Protein AF-A0A6P0UFB1-F1 (afdb_monomer)

Secondary structure (DSSP, 8-state):
-HHHHHHHHHHHHGGG-------HHHHHHHHHHHHHHHHHHHHHHHHH--HHHHHHHHHHHHHHHHHHHHHHHHHHH-----HHHHHHHHHHHHHHHHHIIIIIHHHHHHHHHHHHHHHHHHHHHHHHHHHHHHHHHHHHT-

Foldseek 3Di:
DVVVVVVVVVVVVVPPPPPPVCPPLLVVLLQLLLVQLQVQLVVCCVVPVDLVVSNVRLLVRQLVVQVVVLVVCCVPPVDHRDVSSSVSSSVSSNVNSVCCVPPVVVVVVVVVVVVVVVVVVVVVVVVVVVVVVVVVVVVVVD

Solvent-accessible surface area (backbone atoms only — not comparable to full-atom values): 7304 Å² total; per-residue (Å²): 109,74,68,57,52,53,52,51,57,53,55,62,66,58,76,72,65,72,83,67,78,72,48,75,66,57,50,49,34,24,50,51,8,20,52,46,0,33,53,39,21,54,52,38,26,70,75,67,72,33,65,70,58,10,45,54,50,5,35,50,50,12,33,50,52,22,47,54,48,33,57,52,49,29,74,72,70,74,50,77,60,55,66,64,54,26,49,40,7,25,50,16,1,42,53,23,24,51,44,44,60,63,63,50,49,59,51,54,56,57,54,53,54,53,50,54,55,51,51,51,57,47,52,55,48,55,52,51,55,50,54,51,50,54,50,53,56,52,62,74,75,108

Organism: NCBI:txid472055

Structure (mmCIF, N/CA/C/O backbone):
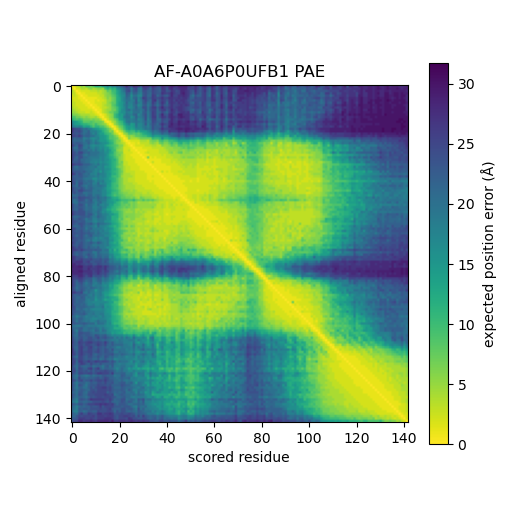data_AF-A0A6P0UFB1-F1
#
_entry.id   AF-A0A6P0UFB1-F1
#
loop_
_atom_site.group_PDB
_atom_site.id
_atom_site.type_symbol
_atom_site.label_atom_id
_atom_site.label_alt_id
_atom_site.label_comp_id
_atom_site.label_asym_id
_atom_site.label_entity_id
_atom_site.label_seq_id
_atom_site.pdbx_PDB_ins_code
_atom_site.Cartn_x
_atom_site.Cartn_y
_atom_site.Cartn_z
_atom_site.occupancy
_atom_site.B_iso_or_equiv
_atom_site.auth_seq_id
_atom_site.auth_comp_id
_atom_site.auth_asym_id
_atom_site.auth_atom_id
_atom_site.pdbx_PDB_model_num
ATOM 1 N N . MET A 1 1 ? 4.825 12.881 21.978 1.00 50.50 1 MET A N 1
ATOM 2 C CA . MET A 1 1 ? 6.184 13.391 21.686 1.00 50.50 1 MET A CA 1
ATOM 3 C C . MET A 1 1 ? 6.926 12.548 20.648 1.00 50.50 1 MET A C 1
ATOM 5 O O . MET A 1 1 ? 7.192 13.074 19.580 1.00 50.50 1 MET A O 1
ATOM 9 N N . LYS A 1 2 ? 7.136 11.235 20.852 1.00 53.81 2 LYS A N 1
ATOM 10 C CA . LYS A 1 2 ? 7.830 10.351 19.878 1.00 53.81 2 LYS A CA 1
ATOM 11 C C . LYS A 1 2 ? 7.280 10.392 18.435 1.00 53.81 2 LYS A C 1
ATOM 13 O O . LYS A 1 2 ? 8.048 10.348 17.488 1.00 53.81 2 LYS A O 1
ATOM 18 N N . LYS A 1 3 ? 5.958 10.533 18.262 1.00 59.00 3 LYS A N 1
ATOM 19 C CA . LYS A 1 3 ? 5.303 10.608 16.936 1.00 59.00 3 LYS A CA 1
ATOM 20 C C . LYS A 1 3 ? 5.548 11.930 16.197 1.00 59.00 3 LYS A C 1
ATOM 22 O O . LYS A 1 3 ? 5.605 11.928 14.978 1.00 59.00 3 LYS A O 1
ATOM 27 N N . ILE A 1 4 ? 5.691 13.031 16.937 1.00 77.75 4 ILE A N 1
ATOM 28 C CA . ILE A 1 4 ? 5.978 14.360 16.373 1.00 77.75 4 ILE A CA 1
ATOM 29 C C . ILE A 1 4 ? 7.446 14.419 15.957 1.00 77.75 4 ILE A C 1
ATOM 31 O O . ILE A 1 4 ? 7.746 14.885 14.869 1.00 77.75 4 ILE A O 1
ATOM 35 N N . LEU A 1 5 ? 8.338 13.850 16.776 1.00 75.50 5 LEU A N 1
ATOM 36 C CA . LEU A 1 5 ? 9.755 13.728 16.446 1.00 75.50 5 LEU A CA 1
ATOM 37 C C . LEU A 1 5 ? 9.970 12.869 15.189 1.00 75.50 5 LEU A C 1
ATOM 39 O O . LEU A 1 5 ? 10.698 13.289 14.305 1.00 75.50 5 LEU A O 1
ATOM 43 N N . LEU A 1 6 ? 9.262 11.737 15.066 1.00 74.56 6 LEU A N 1
ATOM 44 C CA . LEU A 1 6 ? 9.293 10.883 13.869 1.00 74.56 6 LEU A CA 1
ATOM 45 C C . LEU A 1 6 ? 8.804 11.619 12.606 1.00 74.56 6 LEU A C 1
ATOM 47 O O . LEU A 1 6 ? 9.371 11.465 11.527 1.00 74.56 6 LEU A O 1
ATOM 51 N N . PHE A 1 7 ? 7.748 12.427 12.743 1.00 73.69 7 PHE A N 1
ATOM 52 C CA . PHE A 1 7 ? 7.195 13.215 11.641 1.00 73.69 7 PHE A CA 1
ATOM 53 C C . PHE A 1 7 ? 8.150 14.338 11.214 1.00 73.69 7 PHE A C 1
ATOM 55 O O . PHE A 1 7 ? 8.338 14.569 10.024 1.00 73.69 7 PHE A O 1
ATOM 62 N N . LEU A 1 8 ? 8.810 14.982 12.180 1.00 72.19 8 LEU A N 1
ATOM 63 C CA . LEU A 1 8 ? 9.802 16.027 11.941 1.00 72.19 8 LEU A CA 1
ATOM 64 C C . LEU A 1 8 ? 11.072 15.464 11.284 1.00 72.19 8 LEU A C 1
ATOM 66 O O . LEU A 1 8 ? 11.579 16.053 10.336 1.00 72.19 8 LEU A O 1
ATOM 70 N N . THR A 1 9 ? 11.547 14.291 11.717 1.00 70.12 9 THR A N 1
ATOM 71 C CA . THR A 1 9 ? 12.697 13.620 11.089 1.00 70.12 9 THR A CA 1
ATOM 72 C C . THR A 1 9 ? 12.398 13.158 9.664 1.00 70.12 9 THR A C 1
ATOM 74 O O . THR A 1 9 ? 13.274 13.229 8.810 1.00 70.12 9 THR A O 1
ATOM 77 N N . LEU A 1 10 ? 11.161 12.732 9.381 1.00 70.25 10 LEU A N 1
ATOM 78 C CA . LEU A 1 10 ? 10.731 12.349 8.033 1.00 70.25 10 LEU A CA 1
ATOM 79 C C . LEU A 1 10 ? 10.607 13.568 7.105 1.00 70.25 10 LEU A C 1
ATOM 81 O O . LEU A 1 10 ? 11.038 13.513 5.957 1.00 70.25 10 LEU A O 1
ATOM 85 N N . ALA A 1 11 ? 10.068 14.681 7.612 1.00 66.06 11 ALA A N 1
ATOM 86 C CA . ALA A 1 11 ? 9.935 15.927 6.859 1.00 66.06 11 ALA A CA 1
ATOM 87 C C . ALA A 1 11 ? 11.299 16.528 6.479 1.00 66.06 11 ALA A C 1
ATOM 89 O O . ALA A 1 11 ? 11.473 16.984 5.353 1.00 66.06 11 ALA A O 1
ATOM 90 N N . LEU A 1 12 ? 12.284 16.466 7.381 1.00 62.72 12 LEU A N 1
ATOM 91 C CA . LEU A 1 12 ? 13.645 16.953 7.126 1.00 62.72 12 LEU A CA 1
ATOM 92 C C . LEU A 1 12 ? 14.423 16.082 6.124 1.00 62.72 12 LEU A C 1
ATOM 94 O O . LEU A 1 12 ? 15.311 16.591 5.444 1.00 62.72 12 LEU A O 1
ATOM 98 N N . PHE A 1 13 ? 14.070 14.798 5.985 1.00 59.69 13 PHE A N 1
ATOM 99 C CA . PHE A 1 13 ? 14.652 13.908 4.971 1.00 59.69 13 PHE A CA 1
ATOM 100 C C . PHE A 1 13 ? 14.146 14.227 3.549 1.00 59.69 13 PHE A C 1
ATOM 102 O O . PHE A 1 13 ? 14.850 13.976 2.575 1.00 59.69 13 PHE A O 1
ATOM 109 N N . CYS A 1 14 ? 12.962 14.840 3.419 1.00 56.22 14 CYS A N 1
ATOM 110 C CA . CYS A 1 14 ? 12.388 15.263 2.133 1.00 56.22 14 CYS A CA 1
ATOM 111 C C . CYS A 1 14 ? 12.993 16.563 1.572 1.00 56.22 14 CYS A C 1
ATOM 113 O O . CYS A 1 14 ? 12.837 16.847 0.387 1.00 56.22 14 CYS A O 1
ATOM 115 N N . SER A 1 15 ? 13.693 17.361 2.384 1.00 54.44 15 SER A N 1
ATOM 116 C CA . SER A 1 15 ? 14.166 18.700 1.989 1.00 54.44 15 SER A CA 1
ATOM 117 C C . SER A 1 15 ? 15.385 18.704 1.054 1.00 54.44 15 SER A C 1
ATOM 119 O O . SER A 1 15 ? 15.861 19.774 0.683 1.00 54.44 15 SER A O 1
ATOM 121 N N . LYS A 1 16 ? 15.909 17.530 0.671 1.00 49.94 16 LYS A N 1
ATOM 122 C CA . LYS A 1 16 ? 17.001 17.376 -0.309 1.00 49.94 16 LYS A CA 1
ATOM 123 C C . LYS A 1 16 ? 16.617 16.515 -1.511 1.00 49.94 16 LYS A C 1
ATOM 125 O O . LYS A 1 16 ? 17.458 15.825 -2.079 1.00 49.94 16 LYS A O 1
ATOM 130 N N . ILE A 1 17 ? 15.359 16.569 -1.930 1.00 54.56 17 ILE A N 1
ATOM 131 C CA . ILE A 1 17 ? 15.008 16.121 -3.274 1.00 54.56 17 ILE A CA 1
ATOM 132 C C . ILE A 1 17 ? 15.340 17.303 -4.183 1.00 54.56 17 ILE A C 1
ATOM 134 O O . ILE A 1 17 ? 14.552 18.237 -4.312 1.00 54.56 17 ILE A O 1
ATOM 138 N N . ASN A 1 18 ? 16.547 17.298 -4.766 1.00 48.66 18 ASN A N 1
ATOM 139 C CA . ASN A 1 18 ? 16.760 18.022 -6.017 1.00 48.66 18 ASN A CA 1
ATOM 140 C C . ASN A 1 18 ? 15.551 17.692 -6.888 1.00 48.66 18 ASN A C 1
ATOM 142 O O . ASN A 1 18 ? 15.244 16.511 -7.050 1.00 48.66 18 ASN A O 1
ATOM 146 N N . ALA A 1 19 ? 14.854 18.706 -7.390 1.00 46.16 19 ALA A N 1
ATOM 147 C CA . ALA A 1 19 ? 13.876 18.528 -8.444 1.00 46.16 19 ALA A CA 1
ATOM 148 C C . ALA A 1 19 ? 14.626 18.002 -9.679 1.00 46.16 19 ALA A C 1
ATOM 150 O O . ALA A 1 19 ? 14.944 18.744 -10.599 1.00 46.16 19 ALA A O 1
ATOM 151 N N . GLN A 1 20 ? 14.996 16.722 -9.666 1.00 54.75 20 GLN A N 1
ATOM 152 C CA . GLN A 1 20 ? 15.245 15.973 -10.876 1.00 54.75 20 GLN A CA 1
ATOM 153 C C . GLN A 1 20 ? 13.910 16.057 -11.590 1.00 54.75 20 GLN A C 1
ATOM 155 O O . GLN A 1 20 ? 12.902 15.599 -11.051 1.00 54.75 20 GLN A O 1
ATOM 160 N N . ALA A 1 21 ? 13.876 16.779 -12.706 1.00 52.50 21 ALA A N 1
ATOM 161 C CA . ALA A 1 21 ? 12.722 16.804 -13.579 1.00 52.50 21 ALA A CA 1
ATOM 162 C C . ALA A 1 21 ? 12.392 15.341 -13.898 1.00 52.50 21 ALA A C 1
ATOM 164 O O . ALA A 1 21 ? 13.096 14.698 -14.671 1.00 52.50 21 ALA A O 1
ATOM 165 N N . ILE A 1 22 ? 11.406 14.785 -13.192 1.00 57.91 22 ILE A N 1
ATOM 166 C CA . ILE A 1 22 ? 10.946 13.421 -13.414 1.00 57.91 22 ILE A CA 1
ATOM 167 C C . ILE A 1 22 ? 10.364 13.459 -14.820 1.00 57.91 22 ILE A C 1
ATOM 169 O O . ILE A 1 22 ? 9.419 14.218 -15.054 1.00 57.91 22 ILE A O 1
ATOM 173 N N . SER A 1 23 ? 10.968 12.717 -15.748 1.00 72.00 23 SER A N 1
ATOM 174 C CA . SER A 1 23 ? 10.452 12.619 -17.109 1.00 72.00 23 SER A CA 1
ATOM 175 C C . SER A 1 23 ? 9.015 12.097 -17.062 1.00 72.00 23 SER A C 1
ATOM 177 O O . SER A 1 23 ? 8.615 11.400 -16.122 1.00 72.00 23 SER A O 1
ATOM 179 N N . GLU A 1 24 ? 8.216 12.458 -18.061 1.00 75.25 24 GLU A N 1
ATOM 180 C CA . GLU A 1 24 ? 6.811 12.045 -18.133 1.00 75.25 24 GLU A CA 1
ATOM 181 C C . GLU A 1 24 ? 6.670 10.511 -18.058 1.00 75.25 24 GLU A C 1
ATOM 183 O O . GLU A 1 24 ? 5.785 9.991 -17.377 1.00 75.25 24 GLU A O 1
ATOM 188 N N . GLU A 1 25 ? 7.633 9.780 -18.627 1.00 68.81 25 GLU A N 1
ATOM 189 C CA . GLU A 1 25 ? 7.701 8.319 -18.547 1.00 68.81 25 GLU A CA 1
ATOM 190 C C . GLU A 1 25 ? 7.957 7.801 -17.127 1.00 68.81 25 GLU A C 1
ATOM 192 O O . GLU A 1 25 ? 7.235 6.924 -16.646 1.00 68.81 25 GLU A O 1
ATOM 197 N N . THR A 1 26 ? 8.904 8.388 -16.388 1.00 72.94 26 THR A N 1
ATOM 198 C CA . THR A 1 26 ? 9.165 7.986 -14.998 1.00 72.94 26 THR A CA 1
ATOM 199 C C . THR A 1 26 ? 7.962 8.267 -14.088 1.00 72.94 26 THR A C 1
ATOM 201 O O . THR A 1 26 ? 7.682 7.488 -13.171 1.00 72.94 26 THR A O 1
ATOM 204 N N . GLN A 1 27 ? 7.196 9.338 -14.337 1.00 80.25 27 GLN A N 1
ATOM 205 C CA . GLN A 1 27 ? 5.951 9.590 -13.597 1.00 80.25 27 GLN A CA 1
ATOM 206 C C . GLN A 1 27 ? 4.910 8.499 -13.851 1.00 80.25 27 GLN A C 1
ATOM 208 O O . GLN A 1 27 ? 4.227 8.072 -12.915 1.00 80.25 27 GLN A O 1
ATOM 213 N N . LEU A 1 28 ? 4.811 8.022 -15.094 1.00 82.81 28 LEU A N 1
ATOM 214 C CA . LEU A 1 28 ? 3.895 6.955 -15.471 1.00 82.81 28 LEU A CA 1
ATOM 215 C C . LEU A 1 28 ? 4.254 5.636 -14.772 1.00 82.81 28 LEU A C 1
ATOM 217 O O . LEU A 1 28 ? 3.362 4.978 -14.237 1.00 82.81 28 LEU A O 1
ATOM 221 N N . HIS A 1 29 ? 5.542 5.279 -14.703 1.00 78.44 29 HIS A N 1
ATOM 222 C CA . HIS A 1 29 ? 6.018 4.074 -14.011 1.00 78.44 29 HIS A CA 1
ATOM 223 C C . HIS A 1 29 ? 5.722 4.114 -12.509 1.00 78.44 29 HIS A C 1
ATOM 225 O O . HIS A 1 29 ? 5.151 3.171 -11.948 1.00 78.44 29 HIS A O 1
ATOM 231 N N . ILE A 1 30 ? 5.996 5.248 -11.859 1.00 80.62 30 ILE A N 1
ATOM 232 C CA . ILE A 1 30 ? 5.654 5.451 -10.445 1.00 80.62 30 ILE A CA 1
ATOM 233 C C . ILE A 1 30 ? 4.135 5.370 -10.244 1.00 80.62 30 ILE A C 1
ATOM 235 O O . ILE A 1 30 ? 3.666 4.679 -9.337 1.00 80.62 30 ILE A O 1
ATOM 239 N N . GLY A 1 31 ? 3.355 6.046 -11.090 1.00 83.81 31 GLY A N 1
ATOM 240 C CA . GLY A 1 31 ? 1.895 6.062 -11.015 1.00 83.81 31 GLY A CA 1
ATOM 241 C C . GLY A 1 31 ? 1.279 4.674 -11.195 1.00 83.81 31 GLY A C 1
ATOM 242 O O . GLY A 1 31 ? 0.458 4.249 -10.377 1.00 83.81 31 GLY A O 1
ATOM 243 N N . ALA A 1 32 ? 1.720 3.934 -12.212 1.00 84.00 32 ALA A N 1
ATOM 244 C CA . ALA A 1 32 ? 1.308 2.556 -12.459 1.00 84.00 32 ALA A CA 1
ATOM 245 C C . ALA A 1 32 ? 1.647 1.662 -11.262 1.00 84.00 32 ALA A C 1
ATOM 247 O O . ALA A 1 32 ? 0.784 0.930 -10.771 1.00 84.00 32 ALA A O 1
ATOM 248 N N . GLY A 1 33 ? 2.861 1.800 -10.723 1.00 81.31 33 GLY A N 1
ATOM 249 C CA . GLY A 1 33 ? 3.280 1.154 -9.488 1.00 81.31 33 GLY A CA 1
ATOM 250 C C . GLY A 1 33 ? 2.301 1.409 -8.344 1.00 81.31 33 GLY A C 1
ATOM 251 O O . GLY A 1 33 ? 1.765 0.459 -7.770 1.00 81.31 33 GLY A O 1
ATOM 252 N N . VAL A 1 34 ? 2.010 2.682 -8.047 1.00 85.12 34 VAL A N 1
ATOM 253 C CA . VAL A 1 34 ? 1.091 3.097 -6.971 1.00 85.12 34 VAL A CA 1
ATOM 254 C C . VAL A 1 34 ? -0.286 2.466 -7.136 1.00 85.12 34 VAL A C 1
ATOM 256 O O . VAL A 1 34 ? -0.833 1.947 -6.157 1.00 85.12 34 VAL A O 1
ATOM 259 N N . VAL A 1 35 ? -0.847 2.487 -8.347 1.00 87.69 35 VAL A N 1
ATOM 260 C CA . VAL A 1 35 ? -2.165 1.905 -8.631 1.00 87.69 35 VAL A CA 1
ATOM 261 C C . VAL A 1 35 ? -2.143 0.395 -8.414 1.00 87.69 35 VAL A C 1
ATOM 263 O O . VAL A 1 35 ? -2.965 -0.115 -7.651 1.00 87.69 35 VAL A O 1
ATOM 266 N N . ILE A 1 36 ? -1.180 -0.312 -9.012 1.00 86.75 36 ILE A N 1
ATOM 267 C CA . ILE A 1 36 ? -1.063 -1.774 -8.918 1.00 86.75 36 ILE A CA 1
ATOM 268 C C . ILE A 1 36 ? -0.877 -2.207 -7.461 1.00 86.75 36 ILE A C 1
ATOM 270 O O . ILE A 1 36 ? -1.609 -3.075 -6.980 1.00 86.75 36 ILE A O 1
ATOM 274 N N . GLY A 1 37 ? 0.036 -1.570 -6.725 1.00 81.19 37 GLY A N 1
ATOM 275 C CA . GLY A 1 37 ? 0.306 -1.902 -5.325 1.00 81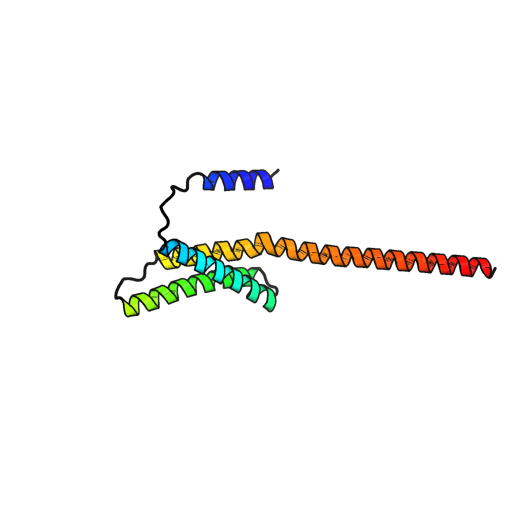.19 37 GLY A CA 1
ATOM 276 C C . GLY A 1 37 ? -0.914 -1.665 -4.432 1.00 81.19 37 GLY A C 1
ATOM 277 O O . GLY A 1 37 ? -1.295 -2.526 -3.637 1.00 81.19 37 GLY A O 1
ATOM 278 N N . SER A 1 38 ? -1.597 -0.532 -4.624 1.00 81.94 38 SER A N 1
ATOM 279 C CA . SER A 1 38 ? -2.819 -0.182 -3.888 1.00 81.94 38 SER A CA 1
ATOM 280 C C . SER A 1 38 ? -3.967 -1.162 -4.145 1.00 81.94 38 SER A C 1
ATOM 282 O O . SER A 1 38 ? -4.616 -1.624 -3.202 1.00 81.94 38 SER A O 1
ATOM 284 N N . LEU A 1 39 ? -4.223 -1.496 -5.415 1.00 87.62 39 LEU A N 1
ATOM 285 C CA . LEU A 1 39 ? -5.315 -2.390 -5.802 1.00 87.62 39 LEU A CA 1
ATOM 286 C C . LEU A 1 39 ? -5.069 -3.810 -5.288 1.00 87.62 39 LEU A C 1
ATOM 288 O O . LEU A 1 39 ? -5.960 -4.442 -4.721 1.00 87.62 39 LEU A O 1
ATOM 292 N N . THR A 1 40 ? -3.832 -4.284 -5.432 1.00 86.25 40 THR A N 1
ATOM 293 C CA . THR A 1 40 ? -3.411 -5.608 -4.968 1.00 86.25 40 THR A CA 1
ATOM 294 C C . THR A 1 40 ? -3.530 -5.715 -3.456 1.00 86.25 40 THR A C 1
ATOM 296 O O . THR A 1 40 ? -4.087 -6.691 -2.954 1.00 86.25 40 THR A O 1
ATOM 299 N N . TYR A 1 41 ? -3.092 -4.687 -2.722 1.00 86.25 41 TYR A N 1
ATOM 300 C CA . TYR A 1 41 ? -3.256 -4.634 -1.273 1.00 86.25 41 TYR A CA 1
ATOM 301 C C . TYR A 1 41 ? -4.729 -4.770 -0.870 1.00 86.25 41 TYR A C 1
ATOM 303 O O . TYR A 1 41 ? -5.061 -5.604 -0.029 1.00 86.25 41 TYR A O 1
ATOM 311 N N . LEU A 1 42 ? -5.621 -3.998 -1.499 1.00 85.69 42 LEU A N 1
ATOM 312 C CA . LEU A 1 42 ? -7.056 -4.043 -1.214 1.00 85.69 42 LEU A CA 1
ATOM 313 C C . LEU A 1 42 ? -7.678 -5.412 -1.492 1.00 85.69 42 LEU A C 1
ATOM 315 O O . LEU A 1 42 ? -8.470 -5.899 -0.684 1.00 85.69 42 LEU A O 1
ATOM 319 N N . LEU A 1 43 ? -7.346 -6.025 -2.628 1.00 88.12 43 LEU A N 1
ATOM 320 C CA . LEU A 1 43 ? -7.890 -7.325 -3.015 1.00 88.12 43 LEU A CA 1
ATOM 321 C C . LEU A 1 43 ? -7.400 -8.429 -2.079 1.00 88.12 43 LEU A C 1
ATOM 323 O O . LEU A 1 43 ? -8.205 -9.196 -1.552 1.00 88.12 43 LEU A O 1
ATOM 327 N N . VAL A 1 44 ? -6.095 -8.478 -1.816 1.00 87.62 44 VAL A N 1
ATOM 328 C CA . VAL A 1 44 ? -5.500 -9.512 -0.965 1.00 87.62 44 VAL A CA 1
ATOM 329 C C . VAL A 1 44 ? -5.937 -9.343 0.486 1.00 87.62 44 VAL A C 1
ATOM 331 O O . VAL A 1 44 ? -6.248 -10.342 1.133 1.00 87.62 44 VAL A O 1
ATOM 334 N N . ASP A 1 45 ? -6.024 -8.117 1.007 1.00 86.94 45 ASP A N 1
ATOM 335 C CA . ASP A 1 45 ? -6.553 -7.879 2.355 1.00 86.94 45 ASP A CA 1
ATOM 336 C C . ASP A 1 45 ? -8.032 -8.280 2.451 1.00 86.94 45 ASP A C 1
ATOM 338 O O . ASP A 1 45 ? -8.427 -8.946 3.404 1.00 86.94 45 ASP A O 1
ATOM 342 N N . LYS A 1 46 ? -8.843 -7.981 1.427 1.00 85.88 46 LYS A N 1
ATOM 343 C CA . LYS A 1 46 ? -10.263 -8.362 1.398 1.00 85.88 46 LYS A CA 1
ATOM 344 C C . LYS A 1 46 ? -10.473 -9.878 1.348 1.00 85.88 46 LYS A C 1
ATOM 346 O O . LYS A 1 46 ? -11.399 -10.367 1.986 1.00 85.88 46 LYS A O 1
ATOM 351 N N . VAL A 1 47 ? -9.649 -10.605 0.592 1.00 88.69 47 VAL A N 1
ATOM 352 C CA . VAL A 1 47 ? -9.779 -12.064 0.423 1.00 88.69 47 VAL A CA 1
ATOM 353 C C . VAL A 1 47 ? -9.154 -12.826 1.591 1.00 88.69 47 VAL A C 1
ATOM 355 O O . VAL A 1 47 ? -9.726 -13.798 2.071 1.00 88.69 47 VAL A O 1
ATOM 358 N N . THR A 1 48 ? -7.977 -12.405 2.055 1.00 88.62 48 THR A N 1
ATOM 359 C CA . THR A 1 48 ? -7.193 -13.169 3.041 1.00 88.62 48 THR A CA 1
ATOM 360 C C . THR A 1 48 ? -7.333 -12.660 4.472 1.00 88.62 48 THR A C 1
ATOM 362 O O . THR A 1 48 ? -6.931 -13.360 5.401 1.00 88.62 48 THR A O 1
ATOM 365 N N . GLY A 1 49 ? -7.811 -11.425 4.664 1.00 83.19 49 GLY A N 1
ATOM 366 C CA . GLY A 1 49 ? -7.825 -10.738 5.959 1.00 83.19 49 GLY A CA 1
ATOM 367 C C . GLY A 1 49 ? -6.432 -10.481 6.550 1.00 83.19 49 GLY A C 1
ATOM 368 O O . GLY A 1 49 ? -6.317 -10.092 7.713 1.00 83.19 49 GLY A O 1
ATOM 369 N N . ASN A 1 50 ? -5.355 -10.741 5.796 1.00 84.38 50 ASN A N 1
ATOM 370 C CA . ASN A 1 50 ? -3.991 -10.703 6.301 1.00 84.38 50 ASN A CA 1
ATOM 371 C C . ASN A 1 50 ? -3.184 -9.569 5.665 1.00 84.38 50 ASN A C 1
ATOM 373 O O . ASN A 1 50 ? -2.593 -9.702 4.591 1.00 84.38 50 ASN A O 1
ATOM 377 N N . LYS A 1 51 ? -3.044 -8.486 6.430 1.00 82.38 51 LYS A N 1
ATOM 378 C CA . LYS A 1 51 ? -2.302 -7.281 6.042 1.00 82.38 51 LYS A CA 1
ATOM 379 C C . LYS A 1 51 ? -0.838 -7.538 5.691 1.00 82.38 51 LYS A C 1
ATOM 381 O O . LYS A 1 51 ? -0.286 -6.812 4.874 1.00 82.38 51 LYS A O 1
ATOM 386 N N . LYS A 1 52 ? -0.180 -8.534 6.303 1.00 85.19 52 LYS A N 1
ATOM 387 C CA . LYS A 1 52 ? 1.222 -8.865 5.978 1.00 85.19 52 LYS A CA 1
ATOM 388 C C . LYS A 1 52 ? 1.313 -9.487 4.588 1.00 85.19 52 LYS A C 1
ATOM 390 O O . LYS A 1 52 ? 2.162 -9.078 3.804 1.00 85.19 52 LYS A O 1
ATOM 395 N N . LYS A 1 53 ? 0.401 -10.416 4.277 1.00 85.25 53 LYS A N 1
ATOM 396 C CA . LYS A 1 53 ? 0.295 -11.014 2.940 1.00 85.25 53 LYS A CA 1
ATOM 397 C C . LYS A 1 53 ? -0.043 -9.945 1.906 1.00 85.25 53 LYS A C 1
ATOM 399 O O . LYS A 1 53 ? 0.631 -9.875 0.891 1.00 85.25 53 LYS A O 1
ATOM 404 N N . ALA A 1 54 ? -1.000 -9.068 2.201 1.00 84.62 54 ALA A N 1
ATOM 405 C CA . ALA A 1 54 ? -1.386 -7.984 1.302 1.00 84.62 54 ALA A CA 1
ATOM 406 C C . ALA A 1 54 ? -0.218 -7.056 0.932 1.00 84.62 54 ALA A C 1
ATOM 408 O O . ALA A 1 54 ? -0.099 -6.666 -0.225 1.00 84.62 54 ALA A O 1
ATOM 409 N N . VAL A 1 55 ? 0.682 -6.750 1.877 1.00 84.06 55 VAL A N 1
ATOM 410 C CA . VAL A 1 55 ? 1.884 -5.955 1.570 1.00 84.06 55 VAL A CA 1
ATOM 411 C C . VAL A 1 55 ? 2.863 -6.705 0.680 1.00 84.06 55 VAL A C 1
ATOM 413 O O . VAL A 1 55 ? 3.341 -6.136 -0.294 1.00 84.06 55 VAL A O 1
ATOM 416 N N . ILE A 1 56 ? 3.163 -7.963 1.008 1.00 89.06 56 ILE A N 1
ATOM 417 C CA . ILE A 1 56 ? 4.114 -8.764 0.229 1.00 89.06 56 ILE A CA 1
ATOM 418 C C . ILE A 1 56 ? 3.604 -8.915 -1.204 1.00 89.06 56 ILE A C 1
ATOM 420 O O . ILE A 1 56 ? 4.334 -8.620 -2.139 1.00 89.06 56 ILE A O 1
ATOM 424 N N . TRP A 1 57 ? 2.331 -9.274 -1.373 1.00 86.69 57 TRP A N 1
ATOM 425 C CA . TRP A 1 57 ? 1.719 -9.412 -2.691 1.00 86.69 57 TRP A CA 1
ATOM 426 C C . TRP A 1 57 ? 1.659 -8.093 -3.461 1.00 86.69 57 TRP A C 1
ATOM 428 O O . TRP A 1 57 ? 1.938 -8.097 -4.653 1.00 86.69 57 TRP A O 1
ATOM 438 N N . GLY A 1 58 ? 1.356 -6.969 -2.801 1.00 80.81 58 GLY A N 1
ATOM 439 C CA . GLY A 1 58 ? 1.387 -5.650 -3.442 1.00 80.81 58 GLY A CA 1
ATOM 440 C C . GLY A 1 58 ? 2.770 -5.292 -3.988 1.00 80.81 58 GLY A C 1
ATOM 441 O O . GLY A 1 58 ? 2.884 -4.874 -5.135 1.00 80.81 58 GLY A O 1
ATOM 442 N N . LEU A 1 59 ? 3.827 -5.536 -3.207 1.00 85.12 59 LEU A N 1
ATOM 443 C CA . LEU A 1 59 ? 5.210 -5.312 -3.637 1.00 85.12 59 LEU A CA 1
ATOM 444 C C . LEU A 1 59 ? 5.630 -6.269 -4.758 1.00 85.12 59 LEU A C 1
ATOM 446 O O . LEU A 1 59 ? 6.180 -5.831 -5.766 1.00 85.12 59 LEU A O 1
ATOM 450 N N . SER A 1 60 ? 5.350 -7.565 -4.600 1.00 85.50 60 SER A N 1
ATOM 451 C CA . SER A 1 60 ? 5.708 -8.590 -5.581 1.00 85.50 60 SER A CA 1
ATOM 452 C C . SER A 1 60 ? 4.998 -8.385 -6.915 1.00 85.50 60 SER A C 1
ATOM 454 O O . SER A 1 60 ? 5.626 -8.555 -7.953 1.00 85.50 60 SER A O 1
ATOM 456 N N . LEU A 1 61 ? 3.719 -7.997 -6.909 1.00 86.69 61 LEU A N 1
ATOM 457 C CA . LEU A 1 61 ? 2.965 -7.796 -8.144 1.00 86.69 61 LEU A CA 1
ATOM 458 C C . LEU A 1 61 ? 3.381 -6.514 -8.869 1.00 86.69 61 LEU A C 1
ATOM 460 O O . LEU A 1 61 ? 3.491 -6.531 -10.089 1.00 86.69 61 LEU A O 1
ATOM 464 N N . SER A 1 62 ? 3.671 -5.428 -8.144 1.00 80.62 62 SER A N 1
ATOM 465 C CA . SER A 1 62 ? 4.230 -4.213 -8.753 1.00 80.62 62 SER A CA 1
ATOM 466 C C . SER A 1 62 ? 5.612 -4.460 -9.362 1.00 80.62 62 SER A C 1
ATOM 468 O O . SER A 1 62 ? 5.864 -4.010 -10.476 1.00 80.62 62 SER A O 1
ATOM 470 N N . ALA A 1 63 ? 6.479 -5.219 -8.684 1.00 80.19 63 ALA A N 1
ATOM 471 C CA . ALA A 1 63 ? 7.775 -5.609 -9.238 1.00 80.19 63 ALA A CA 1
ATOM 472 C C . ALA A 1 63 ? 7.622 -6.518 -10.465 1.00 80.19 63 ALA A C 1
ATOM 474 O O . ALA A 1 63 ? 8.246 -6.276 -11.493 1.00 80.19 63 ALA A O 1
ATOM 475 N N . ALA A 1 64 ? 6.745 -7.524 -10.392 1.00 85.50 64 ALA A N 1
ATOM 476 C CA . ALA A 1 64 ? 6.461 -8.412 -11.516 1.00 85.50 64 ALA A CA 1
ATOM 477 C C . ALA A 1 64 ? 5.877 -7.657 -12.718 1.00 85.50 64 ALA A C 1
ATOM 479 O O . ALA A 1 64 ? 6.236 -7.963 -13.848 1.00 85.50 64 ALA A O 1
ATOM 480 N N . ALA A 1 65 ? 5.019 -6.660 -12.490 1.00 83.06 65 ALA A N 1
ATOM 481 C CA . ALA A 1 65 ? 4.471 -5.819 -13.550 1.00 83.06 65 ALA A 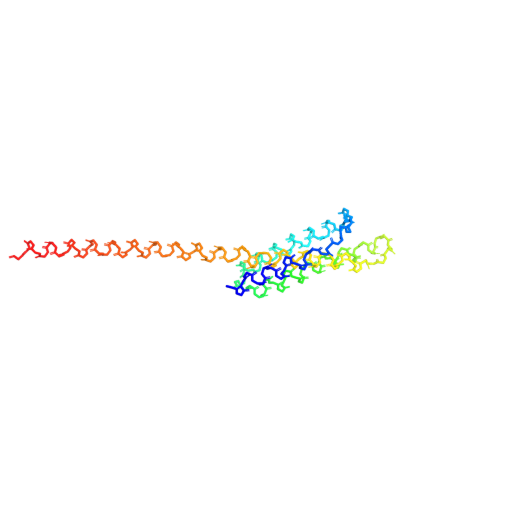CA 1
ATOM 482 C C . ALA A 1 65 ? 5.549 -4.955 -14.221 1.00 83.06 65 ALA A C 1
ATOM 484 O O . ALA A 1 65 ? 5.560 -4.865 -15.446 1.00 83.06 65 ALA A O 1
ATOM 485 N N . GLY A 1 66 ? 6.472 -4.379 -13.441 1.00 77.62 66 GLY A N 1
ATOM 486 C CA . GLY A 1 66 ? 7.630 -3.656 -13.975 1.00 77.62 66 GLY A CA 1
ATOM 487 C C . GLY A 1 66 ? 8.528 -4.565 -14.817 1.00 77.62 66 GLY A C 1
ATOM 488 O O . GLY A 1 66 ? 8.803 -4.259 -15.969 1.00 77.62 66 GLY A O 1
ATOM 489 N N . ILE A 1 67 ? 8.891 -5.741 -14.291 1.00 82.44 67 ILE A N 1
ATOM 490 C CA . ILE A 1 67 ? 9.689 -6.737 -15.027 1.00 82.44 67 ILE A CA 1
ATOM 491 C C . ILE A 1 67 ? 8.969 -7.181 -16.306 1.00 82.44 67 ILE A C 1
ATOM 493 O O . ILE A 1 67 ? 9.589 -7.283 -17.357 1.00 82.44 67 ILE A O 1
ATOM 497 N N . ALA A 1 68 ? 7.664 -7.449 -16.240 1.00 82.75 68 ALA A N 1
ATOM 498 C CA . ALA A 1 68 ? 6.895 -7.906 -17.394 1.00 82.75 68 ALA A CA 1
ATOM 499 C C . ALA A 1 68 ? 6.841 -6.859 -18.515 1.00 82.75 68 ALA A C 1
ATOM 501 O O . ALA A 1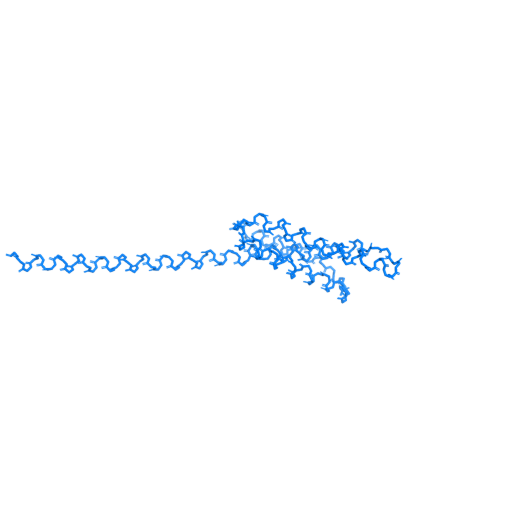 68 ? 6.829 -7.239 -19.686 1.00 82.75 68 ALA A O 1
ATOM 502 N N . LYS A 1 69 ? 6.816 -5.566 -18.168 1.00 77.06 69 LYS A N 1
ATOM 503 C CA . LYS A 1 69 ? 6.903 -4.480 -19.144 1.00 77.06 69 LYS A CA 1
ATOM 504 C C . LYS A 1 69 ? 8.282 -4.459 -19.808 1.00 77.06 69 LYS A C 1
ATOM 506 O O . LYS A 1 69 ? 8.346 -4.596 -21.024 1.00 77.06 69 LYS A O 1
ATOM 511 N N . GLU A 1 70 ? 9.353 -4.428 -19.017 1.00 75.44 70 GLU A N 1
ATOM 512 C CA . GLU A 1 70 ? 10.724 -4.405 -19.544 1.00 75.44 70 GLU A CA 1
ATOM 513 C C . GLU A 1 70 ? 11.046 -5.625 -20.412 1.00 75.44 70 GLU A C 1
ATOM 515 O O . GLU A 1 70 ? 11.649 -5.498 -21.472 1.00 75.44 70 GLU A O 1
ATOM 520 N N . VAL A 1 71 ? 10.612 -6.824 -20.009 1.00 78.06 71 VAL A N 1
ATOM 521 C CA . VAL A 1 71 ? 10.810 -8.060 -20.788 1.00 78.06 71 VAL A CA 1
ATOM 522 C C . VAL A 1 71 ? 10.058 -8.004 -22.119 1.00 78.06 71 VAL A C 1
ATOM 524 O O . VAL A 1 71 ? 10.550 -8.496 -23.135 1.00 78.06 71 VAL A O 1
ATOM 527 N N . ARG A 1 72 ? 8.866 -7.401 -22.140 1.00 73.38 72 ARG A N 1
ATOM 528 C CA . ARG A 1 72 ? 8.096 -7.232 -23.373 1.00 73.38 72 ARG A CA 1
ATOM 529 C C . ARG A 1 72 ? 8.747 -6.200 -24.291 1.00 73.38 72 ARG A C 1
ATOM 531 O O . ARG A 1 72 ? 8.892 -6.481 -25.477 1.00 73.38 72 ARG A O 1
ATOM 538 N N . ASP A 1 73 ? 9.172 -5.063 -23.760 1.00 65.75 73 ASP A N 1
ATOM 539 C CA . ASP A 1 73 ? 9.730 -3.975 -24.564 1.00 65.75 73 ASP A CA 1
ATOM 540 C C . ASP A 1 73 ? 11.135 -4.328 -25.088 1.00 65.75 73 ASP A C 1
ATOM 542 O O . ASP A 1 73 ? 11.414 -4.132 -26.272 1.00 65.75 73 ASP A O 1
ATOM 546 N N . SER A 1 74 ? 11.967 -5.007 -24.290 1.00 62.78 74 SER A N 1
ATOM 547 C CA . SER A 1 74 ? 13.261 -5.553 -24.743 1.00 62.78 74 SER A CA 1
ATOM 548 C C . SER A 1 74 ? 13.119 -6.636 -25.822 1.00 62.78 74 SER A C 1
ATOM 550 O O . SER A 1 74 ? 13.966 -6.738 -26.710 1.00 62.78 74 SER A O 1
ATOM 552 N N . SER A 1 75 ? 12.018 -7.400 -25.826 1.00 59.09 75 SER A N 1
ATOM 553 C CA . SER A 1 75 ? 11.724 -8.366 -26.897 1.00 59.09 75 SER A CA 1
ATOM 554 C C . SER A 1 75 ? 11.282 -7.724 -28.222 1.00 59.09 75 SER A C 1
ATOM 556 O O . SER A 1 75 ? 11.330 -8.385 -29.259 1.00 59.09 75 SER A O 1
ATOM 558 N N . ILE A 1 76 ? 10.859 -6.452 -28.201 1.00 57.19 76 ILE A N 1
ATOM 559 C CA . ILE A 1 76 ? 10.286 -5.738 -29.355 1.00 57.19 76 ILE A CA 1
ATOM 560 C C . ILE A 1 76 ? 11.254 -4.684 -29.918 1.00 57.19 76 ILE A C 1
ATOM 562 O O . ILE A 1 76 ? 11.367 -4.567 -31.136 1.00 57.19 76 ILE A O 1
ATOM 566 N N . CYS A 1 77 ? 11.961 -3.937 -29.063 1.00 54.62 77 CYS A N 1
ATOM 567 C CA . CYS A 1 77 ? 12.807 -2.805 -29.466 1.00 54.62 77 CYS A CA 1
ATOM 568 C C . CYS A 1 77 ? 14.317 -3.075 -29.384 1.00 54.62 77 CYS A C 1
ATOM 570 O O . CYS A 1 77 ? 15.096 -2.235 -29.824 1.00 54.62 77 CYS A O 1
ATOM 572 N N . GLY A 1 78 ? 14.753 -4.227 -28.858 1.00 50.31 78 GLY A N 1
ATOM 573 C CA . GLY A 1 78 ? 16.179 -4.570 -28.760 1.00 50.31 78 GLY A CA 1
ATOM 574 C C . GLY A 1 78 ? 16.982 -3.705 -27.779 1.00 50.31 78 GLY A C 1
ATOM 575 O O . GLY A 1 78 ? 18.197 -3.874 -27.693 1.00 50.31 78 GLY A O 1
ATOM 576 N N . ASP A 1 79 ? 16.318 -2.810 -27.044 1.00 53.81 79 ASP A N 1
ATOM 577 C CA . ASP A 1 79 ? 16.921 -1.998 -25.994 1.00 53.81 79 ASP A CA 1
ATOM 578 C C . ASP A 1 79 ? 17.006 -2.814 -24.697 1.00 53.81 79 ASP A C 1
ATOM 580 O O . ASP A 1 79 ? 16.110 -3.600 -24.364 1.00 53.81 79 ASP A O 1
ATOM 584 N N . CYS A 1 80 ? 18.127 -2.693 -23.992 1.00 55.31 80 CYS A N 1
ATOM 585 C CA . CYS A 1 80 ? 18.379 -3.443 -22.767 1.00 55.31 80 CYS A CA 1
ATOM 586 C C . CYS A 1 80 ? 17.351 -3.038 -21.706 1.00 55.31 80 CYS A C 1
ATOM 588 O O . CYS A 1 80 ? 17.259 -1.857 -21.395 1.00 55.31 80 CYS A O 1
ATOM 590 N N . ALA A 1 81 ? 16.632 -4.016 -21.140 1.00 59.72 81 ALA A N 1
ATOM 591 C CA . ALA A 1 81 ? 15.698 -3.824 -20.029 1.00 59.72 81 ALA A CA 1
ATOM 592 C C . ALA A 1 81 ? 16.242 -2.802 -19.015 1.00 59.72 81 ALA A C 1
ATOM 594 O O . ALA A 1 81 ? 17.276 -3.060 -18.381 1.00 59.72 81 ALA A O 1
ATOM 595 N N . ASP A 1 82 ? 15.567 -1.658 -18.872 1.00 69.25 82 ASP A N 1
ATOM 596 C CA . ASP A 1 82 ? 16.028 -0.624 -17.958 1.00 69.25 82 ASP A CA 1
ATOM 597 C C . ASP A 1 82 ? 15.615 -1.025 -16.543 1.00 69.25 82 ASP A C 1
ATOM 599 O O . ASP A 1 82 ? 14.460 -0.961 -16.113 1.00 69.25 82 ASP A O 1
ATOM 603 N N . VAL A 1 83 ? 16.610 -1.469 -15.779 1.00 74.56 83 VAL A N 1
ATOM 604 C CA . VAL A 1 83 ? 16.443 -1.825 -14.369 1.00 74.56 83 VAL A CA 1
ATOM 605 C C . VAL A 1 83 ? 15.896 -0.630 -13.569 1.00 74.56 83 VAL A C 1
ATOM 607 O O . VAL A 1 83 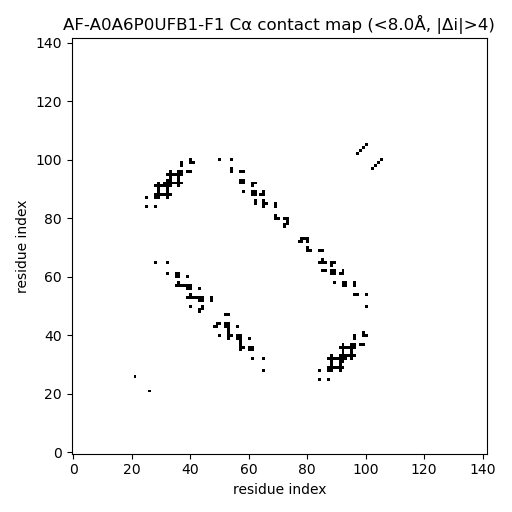? 15.232 -0.829 -12.546 1.00 74.56 83 VAL A O 1
ATOM 610 N N . GLY A 1 84 ? 16.118 0.602 -14.044 1.00 74.75 84 GLY A N 1
ATOM 611 C CA . GLY A 1 84 ? 15.535 1.825 -13.507 1.00 74.75 84 GLY A CA 1
ATOM 612 C C . GLY A 1 84 ? 14.006 1.827 -13.522 1.00 74.75 84 GLY A C 1
ATOM 613 O O . GLY A 1 84 ? 13.397 2.151 -12.499 1.00 74.75 84 GLY A O 1
ATOM 614 N N . ASP A 1 85 ? 13.371 1.385 -14.605 1.00 74.81 85 ASP A N 1
ATOM 615 C CA . ASP A 1 85 ? 11.911 1.422 -14.759 1.00 74.81 85 ASP A CA 1
ATOM 616 C C . ASP A 1 85 ? 11.188 0.333 -13.953 1.00 74.81 85 ASP A C 1
ATOM 618 O O . ASP A 1 85 ? 10.117 0.556 -13.364 1.00 74.81 85 ASP A O 1
ATOM 622 N N . VAL A 1 86 ? 11.835 -0.823 -13.776 1.00 79.81 86 VAL A N 1
ATOM 623 C CA . VAL A 1 86 ? 11.386 -1.833 -12.803 1.00 79.81 86 VAL A CA 1
ATOM 624 C C . VAL A 1 86 ? 11.429 -1.267 -11.387 1.00 79.81 86 VAL A C 1
ATOM 626 O O . VAL A 1 86 ? 10.500 -1.470 -10.592 1.00 79.81 86 VAL A O 1
ATOM 629 N N . LEU A 1 87 ? 12.508 -0.556 -11.047 1.00 82.31 87 LEU A N 1
ATOM 630 C CA . LEU A 1 87 ? 12.707 -0.019 -9.708 1.00 82.31 87 LEU A CA 1
ATOM 631 C C . LEU A 1 87 ? 11.706 1.100 -9.406 1.00 82.31 87 LEU A C 1
ATOM 633 O O . LEU A 1 87 ? 11.104 1.095 -8.331 1.00 82.31 87 LEU A O 1
ATOM 637 N N . THR A 1 88 ? 11.465 2.016 -10.345 1.00 80.38 88 THR A N 1
ATOM 638 C CA . THR A 1 88 ? 10.499 3.116 -10.183 1.00 80.38 88 THR A CA 1
ATOM 639 C C . THR A 1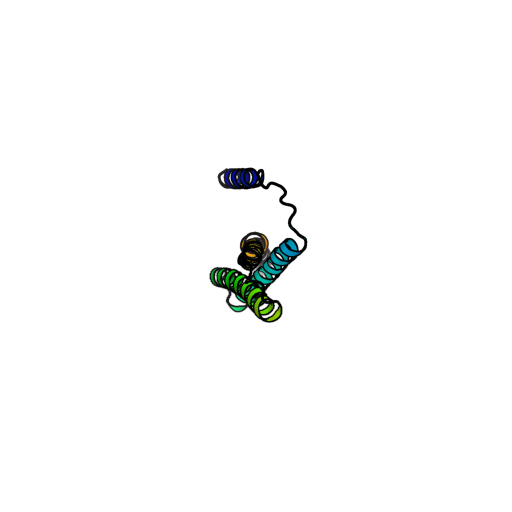 88 ? 9.068 2.591 -10.047 1.00 80.38 88 THR A C 1
ATOM 641 O O . THR A 1 88 ? 8.340 3.029 -9.150 1.00 80.38 88 THR A O 1
ATOM 644 N N . THR A 1 89 ? 8.691 1.568 -10.821 1.00 81.38 89 THR A N 1
ATOM 645 C CA . THR A 1 89 ? 7.396 0.877 -10.692 1.00 81.38 89 THR A CA 1
ATOM 646 C C . THR A 1 89 ? 7.259 0.167 -9.342 1.00 81.38 89 THR A C 1
ATOM 648 O O . THR A 1 89 ? 6.226 0.258 -8.669 1.00 81.38 89 THR A O 1
ATOM 651 N N . THR A 1 90 ? 8.318 -0.501 -8.885 1.00 82.75 90 THR A N 1
ATOM 652 C CA . THR A 1 90 ? 8.332 -1.184 -7.582 1.00 82.75 90 THR A CA 1
ATOM 653 C C . THR A 1 90 ? 8.229 -0.189 -6.425 1.00 82.75 90 THR A C 1
ATOM 655 O O . THR A 1 90 ? 7.469 -0.412 -5.478 1.00 82.75 90 THR A O 1
ATOM 658 N N . LEU A 1 91 ? 8.943 0.938 -6.506 1.00 83.50 91 LEU A N 1
ATOM 659 C CA . LEU A 1 91 ? 8.887 2.016 -5.518 1.00 83.50 91 LEU A CA 1
ATOM 660 C C . LEU A 1 91 ? 7.498 2.658 -5.474 1.00 83.50 91 LEU A C 1
ATOM 662 O O . LEU A 1 91 ? 6.952 2.840 -4.384 1.00 83.50 91 LEU A O 1
ATOM 666 N N . GLY A 1 92 ? 6.882 2.914 -6.631 1.00 78.06 92 GLY A N 1
ATOM 667 C CA . GLY A 1 92 ? 5.483 3.334 -6.708 1.00 78.06 92 GLY A CA 1
ATOM 668 C C . GLY A 1 92 ? 4.552 2.332 -6.017 1.00 78.06 92 GLY A C 1
ATOM 669 O O . GLY A 1 92 ? 3.740 2.706 -5.168 1.00 78.06 92 GLY A O 1
ATOM 670 N N . GLY A 1 93 ? 4.737 1.038 -6.292 1.00 81.56 93 GLY A N 1
ATOM 671 C CA . GLY A 1 93 ? 4.010 -0.061 -5.649 1.00 81.56 93 GLY A CA 1
ATOM 672 C C . GLY A 1 93 ? 4.132 -0.079 -4.135 1.00 81.56 93 GLY A C 1
ATOM 673 O O . GLY A 1 93 ? 3.126 -0.217 -3.428 1.00 81.56 93 GLY A O 1
ATOM 674 N N . ALA A 1 94 ? 5.343 0.129 -3.623 1.00 85.50 94 ALA A N 1
ATOM 675 C CA . ALA A 1 94 ? 5.592 0.256 -2.197 1.00 85.50 94 ALA A CA 1
ATOM 676 C C . ALA A 1 94 ? 4.833 1.445 -1.609 1.00 85.50 94 ALA A C 1
ATOM 678 O O . ALA A 1 94 ? 4.109 1.280 -0.624 1.00 85.50 94 ALA A O 1
ATOM 679 N N . VAL A 1 95 ? 4.933 2.620 -2.234 1.00 85.62 95 VAL A N 1
ATOM 680 C CA . VAL A 1 95 ? 4.245 3.835 -1.781 1.00 85.62 95 VAL A CA 1
ATOM 681 C C . VAL A 1 95 ? 2.731 3.619 -1.727 1.00 85.62 95 VAL A C 1
ATOM 683 O O . VAL A 1 95 ? 2.125 3.873 -0.683 1.00 85.62 95 VAL A O 1
ATOM 686 N N . GLY A 1 96 ? 2.115 3.085 -2.784 1.00 80.75 96 GLY A N 1
ATOM 687 C CA . GLY A 1 96 ? 0.675 2.792 -2.818 1.00 80.75 96 GLY A CA 1
ATOM 688 C C . GLY A 1 96 ? 0.238 1.788 -1.745 1.00 80.75 96 GLY A C 1
ATOM 689 O O . GLY A 1 96 ? -0.680 2.044 -0.959 1.00 80.75 96 GLY A O 1
ATOM 690 N N . THR A 1 97 ? 0.972 0.682 -1.630 1.00 83.19 97 THR A N 1
ATOM 691 C CA . THR A 1 97 ? 0.722 -0.383 -0.648 1.00 83.19 97 THR A CA 1
ATOM 692 C C . THR A 1 97 ? 0.812 0.131 0.794 1.00 83.19 97 THR A C 1
ATOM 694 O O . THR A 1 97 ? -0.077 -0.109 1.619 1.00 83.19 97 THR A O 1
ATOM 697 N N . PHE A 1 98 ? 1.873 0.874 1.123 1.00 83.44 98 PHE A N 1
ATOM 698 C CA . PHE A 1 98 ? 2.058 1.442 2.459 1.00 83.44 98 PHE A CA 1
ATOM 699 C C . PHE A 1 98 ? 1.043 2.541 2.769 1.00 83.44 98 PHE A C 1
ATOM 701 O O . PHE A 1 98 ? 0.572 2.626 3.908 1.00 83.44 98 PHE A O 1
ATOM 708 N N . THR A 1 99 ? 0.657 3.334 1.769 1.00 83.19 99 THR A N 1
ATOM 709 C CA . THR A 1 99 ? -0.374 4.369 1.909 1.00 83.19 99 THR A CA 1
ATOM 710 C C . THR A 1 99 ? -1.698 3.740 2.322 1.00 83.19 99 THR A C 1
ATOM 712 O O . THR A 1 99 ? -2.291 4.148 3.323 1.00 83.19 99 THR A O 1
ATOM 715 N N . PHE A 1 100 ? -2.129 2.680 1.638 1.00 80.31 100 PHE A N 1
ATOM 716 C CA . PHE A 1 100 ? -3.342 1.964 2.020 1.00 80.31 100 PHE A CA 1
ATOM 717 C C . PHE A 1 100 ? -3.245 1.359 3.420 1.00 80.31 100 PHE A C 1
ATOM 719 O O . PHE A 1 100 ? -4.122 1.611 4.253 1.00 80.31 100 PHE A O 1
ATOM 726 N N . ARG A 1 101 ? -2.150 0.652 3.720 1.00 80.94 101 ARG A N 1
ATOM 727 C CA . ARG A 1 101 ? -1.939 0.004 5.021 1.00 80.94 101 ARG A CA 1
ATOM 728 C C . ARG A 1 101 ? -1.963 0.975 6.201 1.00 80.94 101 ARG A C 1
ATOM 730 O O . ARG A 1 101 ? -2.568 0.674 7.230 1.00 80.94 101 ARG A O 1
ATOM 737 N N . PHE A 1 102 ? -1.262 2.103 6.104 1.00 78.94 102 PHE A N 1
ATOM 738 C CA . PHE A 1 102 ? -1.097 3.015 7.238 1.00 78.94 102 PHE A CA 1
ATOM 739 C C . PHE A 1 102 ? -2.182 4.089 7.309 1.00 78.94 102 PHE A C 1
ATOM 741 O O . PHE A 1 102 ? -2.653 4.406 8.404 1.00 78.94 102 PHE A O 1
ATOM 748 N N . VAL A 1 103 ? -2.600 4.645 6.171 1.00 77.56 103 VAL A N 1
ATOM 749 C CA . VAL A 1 103 ? -3.499 5.807 6.138 1.00 77.56 103 VAL A CA 1
ATOM 750 C C . VAL A 1 103 ? -4.965 5.383 6.094 1.00 77.56 103 VAL A C 1
ATOM 752 O O . VAL A 1 103 ? -5.797 5.933 6.822 1.00 77.56 103 VAL A O 1
ATOM 755 N N . LEU A 1 104 ? -5.301 4.405 5.251 1.00 72.00 104 LEU A N 1
ATOM 756 C CA . LEU A 1 104 ? -6.695 4.070 4.948 1.00 72.00 104 LEU A CA 1
ATOM 757 C C . LEU A 1 104 ? -7.223 2.934 5.826 1.00 72.00 104 LEU A C 1
ATOM 759 O O . LEU A 1 104 ? -8.330 3.021 6.366 1.00 72.00 104 LEU A O 1
ATOM 763 N N . ASP A 1 105 ? -6.396 1.932 6.090 1.00 69.50 105 ASP A N 1
ATOM 764 C CA . ASP A 1 105 ? -6.777 0.774 6.894 1.00 69.50 105 ASP A CA 1
ATOM 765 C C . ASP A 1 105 ? -7.023 1.114 8.371 1.00 69.50 105 ASP A C 1
ATOM 767 O O . ASP A 1 105 ? -7.948 0.598 9.009 1.00 69.50 105 ASP A O 1
ATOM 771 N N . GLY A 1 106 ? -6.261 2.069 8.911 1.00 64.06 106 GLY A N 1
ATOM 772 C CA . GLY A 1 106 ? -6.478 2.598 10.259 1.00 64.06 106 GLY A CA 1
ATOM 773 C C . GLY A 1 106 ? -7.812 3.343 10.418 1.00 64.06 106 GLY A C 1
ATOM 774 O O . GLY A 1 106 ? -8.385 3.364 11.511 1.00 64.06 106 GLY A O 1
ATOM 775 N N . LYS A 1 107 ? -8.349 3.933 9.338 1.00 60.78 107 LYS A N 1
ATOM 776 C CA . LYS A 1 107 ? -9.651 4.624 9.355 1.00 60.78 107 LYS A CA 1
ATOM 777 C C . LYS A 1 107 ? -10.827 3.646 9.336 1.00 60.78 107 LYS A C 1
ATOM 779 O O . LYS A 1 107 ? -11.829 3.911 10.003 1.00 60.78 107 LYS A O 1
ATOM 784 N N . LYS A 1 108 ? -10.713 2.524 8.616 1.00 61.03 108 LYS A N 1
ATOM 785 C CA . LYS A 1 108 ? -11.778 1.511 8.503 1.00 61.03 108 LYS A CA 1
ATOM 786 C C . LYS A 1 108 ? -12.085 0.858 9.854 1.00 61.03 108 LYS A C 1
ATOM 788 O O . LYS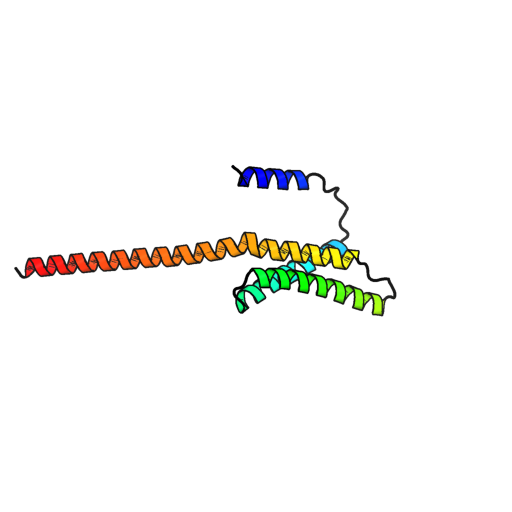 A 1 108 ? -13.251 0.820 10.249 1.00 61.03 108 LYS A O 1
ATOM 793 N N . ASN A 1 109 ? -11.052 0.463 10.605 1.00 61.19 109 ASN A N 1
ATOM 794 C CA . ASN A 1 109 ? -11.225 -0.193 11.908 1.00 61.19 109 ASN A CA 1
ATOM 795 C C . ASN A 1 109 ? -11.947 0.712 12.926 1.00 61.19 109 ASN A C 1
ATOM 797 O O . ASN A 1 109 ? -12.942 0.326 13.534 1.00 61.19 109 ASN A O 1
ATOM 801 N N . ARG A 1 110 ? -11.543 1.988 12.998 1.00 60.94 110 ARG A N 1
ATOM 802 C CA . ARG A 1 110 ? -12.154 2.984 13.898 1.00 60.94 110 ARG A CA 1
ATOM 803 C C . ARG A 1 110 ? -13.622 3.278 13.582 1.00 60.94 110 ARG A C 1
ATOM 805 O O . ARG A 1 110 ? -14.372 3.696 14.463 1.00 60.94 110 ARG A O 1
ATOM 812 N N . ARG A 1 111 ? -14.045 3.128 12.322 1.00 68.00 111 ARG A N 1
ATOM 813 C CA . ARG A 1 111 ? -15.435 3.376 11.907 1.00 68.00 111 ARG A CA 1
ATOM 814 C C . ARG A 1 111 ? -16.352 2.220 12.311 1.00 68.00 111 ARG A C 1
ATOM 816 O O . ARG A 1 111 ? -17.472 2.487 12.740 1.00 68.00 111 ARG A O 1
ATOM 823 N N . GLY A 1 112 ? -15.870 0.978 12.216 1.00 71.62 112 GLY A N 1
ATOM 824 C CA . GLY A 1 112 ? -16.580 -0.217 12.688 1.00 71.62 112 GLY A CA 1
ATOM 825 C C . GLY A 1 112 ? -16.776 -0.206 14.204 1.00 71.62 112 GLY A C 1
ATOM 826 O O . GLY A 1 112 ? -17.907 -0.285 14.677 1.00 71.62 112 GLY A O 1
ATOM 827 N N . GLU A 1 113 ? -15.702 0.040 14.957 1.00 73.44 113 GLU A N 1
ATOM 828 C CA . GLU A 1 113 ? -15.739 0.134 16.426 1.00 73.44 113 GLU A CA 1
ATOM 829 C C . GLU A 1 113 ? -16.711 1.218 16.922 1.00 73.44 113 GLU A C 1
ATOM 831 O O . GLU A 1 113 ? -17.451 1.017 17.884 1.00 73.44 113 GLU A O 1
ATOM 836 N N . ARG A 1 114 ? -16.777 2.368 16.234 1.00 76.88 114 ARG A N 1
ATOM 837 C CA . ARG A 1 114 ? -17.735 3.437 16.562 1.00 76.88 114 ARG A CA 1
ATOM 838 C C . ARG A 1 114 ? -19.191 3.029 16.346 1.00 76.88 114 ARG A C 1
ATOM 840 O O . ARG A 1 114 ? -20.039 3.506 17.095 1.00 76.88 114 ARG A O 1
ATOM 847 N N . LYS A 1 115 ? -19.492 2.210 15.332 1.00 83.00 115 LYS A N 1
ATOM 848 C CA . LYS A 1 115 ? -20.857 1.718 15.088 1.00 83.00 115 LYS A CA 1
ATOM 849 C C . LYS A 1 115 ? -21.269 0.719 16.166 1.00 83.00 115 LYS A C 1
ATOM 851 O O . LYS A 1 115 ? -22.296 0.927 16.794 1.00 83.00 115 LYS A O 1
ATOM 856 N N . ILE A 1 116 ? -20.418 -0.267 16.452 1.00 86.38 116 ILE A N 1
ATOM 857 C CA . ILE A 1 116 ? -20.674 -1.278 17.492 1.00 86.38 116 ILE A CA 1
ATOM 858 C C . ILE A 1 116 ? -20.880 -0.608 18.858 1.00 86.38 116 ILE A C 1
ATOM 860 O O . ILE A 1 116 ? -21.853 -0.892 19.547 1.00 86.38 116 ILE A O 1
ATOM 864 N N . ARG A 1 117 ? -20.032 0.367 19.215 1.00 88.31 117 ARG A N 1
ATOM 865 C CA . ARG A 1 117 ? -20.166 1.119 20.473 1.00 88.31 117 ARG A CA 1
ATOM 866 C C . ARG A 1 117 ? -21.459 1.938 20.560 1.00 88.31 117 ARG A C 1
ATOM 868 O O . ARG A 1 117 ? -21.967 2.145 21.658 1.00 88.31 117 ARG A O 1
ATOM 875 N N . LYS A 1 118 ? -21.966 2.462 19.438 1.00 91.62 118 LYS A N 1
ATOM 876 C CA . LYS A 1 118 ? -23.254 3.173 19.413 1.00 91.62 118 LYS A CA 1
ATOM 877 C C . LYS A 1 118 ? -24.418 2.210 19.621 1.00 91.62 118 LYS A C 1
ATOM 879 O O . LYS A 1 118 ? -25.311 2.540 20.390 1.00 91.62 118 LYS A O 1
ATOM 884 N N . GLU A 1 119 ? -24.362 1.040 18.993 1.00 91.94 119 GLU A N 1
ATOM 885 C CA . GLU A 1 119 ? -25.408 0.025 19.114 1.00 91.94 119 GLU A CA 1
ATOM 886 C C . GLU A 1 119 ? -25.482 -0.543 20.532 1.00 91.94 119 GLU A C 1
ATOM 888 O O . GLU A 1 119 ? -26.558 -0.590 21.115 1.00 91.94 119 GLU A O 1
ATOM 893 N N . GLN A 1 120 ? -24.335 -0.849 21.150 1.00 93.12 120 GLN A N 1
ATOM 894 C CA . GLN A 1 120 ? -24.291 -1.305 22.545 1.00 93.12 120 GLN A CA 1
ATOM 895 C C . GLN A 1 120 ? -24.912 -0.291 23.509 1.00 93.12 120 GLN A C 1
ATOM 897 O O . GLN A 1 120 ? -25.726 -0.661 24.344 1.00 93.12 120 GLN A O 1
ATOM 902 N N . LYS A 1 121 ? -24.598 1.001 23.349 1.00 93.88 121 LYS A N 1
ATOM 903 C CA . LYS A 1 121 ? -25.199 2.063 24.172 1.00 93.88 121 LYS A CA 1
ATOM 904 C C . LYS A 1 121 ? -26.702 2.224 23.956 1.00 93.88 121 LYS A C 1
ATOM 906 O O . LYS A 1 121 ? -27.382 2.743 24.834 1.00 93.88 121 LYS A O 1
ATOM 911 N N . ARG A 1 122 ? -27.203 1.879 22.770 1.00 95.19 122 ARG A N 1
ATOM 912 C CA . ARG A 1 122 ? -28.632 1.928 22.463 1.00 95.19 122 ARG A CA 1
ATOM 913 C C . ARG A 1 122 ? -29.358 0.769 23.141 1.00 95.19 122 ARG A C 1
ATOM 915 O O . ARG A 1 122 ? -30.325 1.021 23.845 1.00 95.19 122 ARG A O 1
ATOM 922 N N . LEU A 1 123 ? -28.826 -0.446 23.008 1.00 95.06 123 LEU A N 1
ATOM 923 C CA . LEU A 1 123 ? -29.356 -1.642 23.668 1.00 95.06 123 LEU A CA 1
ATOM 924 C C . LEU A 1 123 ? -29.348 -1.499 25.195 1.00 95.06 123 LEU A C 1
ATOM 926 O O . LEU A 1 123 ? -30.341 -1.798 25.841 1.00 95.06 123 LEU A O 1
ATOM 930 N N . GLU A 1 124 ? -28.268 -0.961 25.765 1.00 95.50 124 GLU A N 1
ATOM 931 C CA . GLU A 1 124 ? -28.154 -0.726 27.210 1.00 95.50 124 GLU A CA 1
ATOM 932 C C . GLU A 1 124 ? -29.208 0.275 27.721 1.00 95.50 124 GLU A C 1
ATOM 934 O O . GLU A 1 124 ? -29.758 0.098 28.805 1.00 95.50 124 GLU A O 1
ATOM 939 N N . LYS A 1 125 ? -29.547 1.301 26.926 1.00 96.06 125 LYS A N 1
ATOM 940 C CA . LYS A 1 125 ? -30.641 2.232 27.251 1.00 96.06 125 LYS A CA 1
ATOM 941 C C . LYS A 1 125 ? -32.016 1.574 27.161 1.00 96.06 125 LYS A C 1
ATOM 943 O O . LYS A 1 125 ? -32.829 1.773 28.056 1.00 96.06 125 LYS A O 1
ATOM 948 N N . GLU A 1 126 ? -32.264 0.804 26.104 1.00 96.00 126 GLU A N 1
ATOM 949 C CA . GLU A 1 126 ? -33.531 0.085 25.912 1.00 96.00 126 GLU A CA 1
ATOM 950 C C . GLU A 1 126 ? -33.761 -0.935 2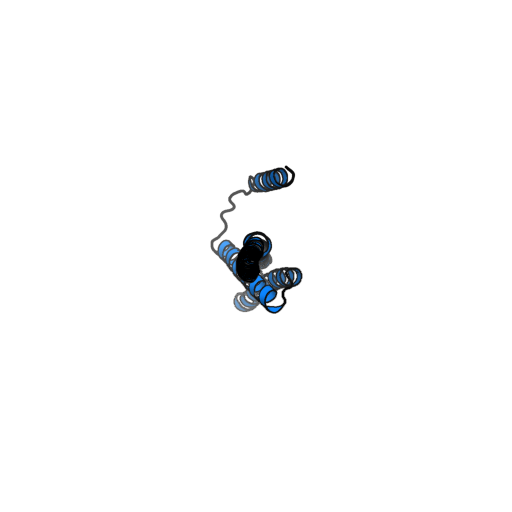7.043 1.00 96.00 126 GLU A C 1
ATOM 952 O O . GLU A 1 126 ? -34.867 -1.043 27.577 1.00 96.00 126 GLU A O 1
ATOM 957 N N . GLU A 1 127 ? -32.707 -1.627 27.485 1.00 95.88 127 GLU A N 1
ATOM 958 C CA . GLU A 1 127 ? -32.767 -2.539 28.629 1.00 95.88 127 GLU A CA 1
ATOM 959 C C . GLU A 1 127 ? -33.075 -1.789 29.935 1.00 95.88 127 GLU A C 1
ATOM 961 O O . GLU A 1 127 ? -33.931 -2.224 30.710 1.00 95.88 127 GLU A O 1
ATOM 966 N N . LEU A 1 128 ? -32.440 -0.634 30.164 1.00 95.69 128 LEU A N 1
ATOM 967 C CA . LEU A 1 128 ? -32.679 0.186 31.354 1.00 95.69 128 LEU A CA 1
ATOM 968 C C . LEU A 1 128 ? -34.136 0.673 31.430 1.00 95.69 128 LEU A C 1
ATOM 970 O O . LEU A 1 128 ? -34.790 0.486 32.455 1.00 95.69 128 LEU A O 1
ATOM 974 N N . GLU A 1 129 ? -34.669 1.210 30.328 1.00 96.06 129 GLU A N 1
ATOM 975 C CA . GLU A 1 129 ? -36.065 1.663 30.239 1.00 96.06 129 GLU A CA 1
ATOM 976 C C . GLU A 1 129 ? -37.061 0.522 30.478 1.00 96.06 129 GLU A C 1
ATOM 978 O O . GLU A 1 129 ? -38.112 0.713 31.093 1.00 96.06 129 GLU A O 1
ATOM 983 N N . THR A 1 130 ? -36.744 -0.682 29.999 1.00 95.62 130 THR A N 1
ATOM 984 C CA . THR A 1 130 ? -37.597 -1.862 30.191 1.00 95.62 130 THR A CA 1
ATOM 985 C C . THR A 1 130 ? -37.606 -2.299 31.658 1.00 95.62 130 THR A C 1
ATOM 987 O O . THR A 1 130 ? -38.663 -2.614 32.209 1.00 95.62 130 THR A O 1
ATOM 990 N N . ARG A 1 131 ? -36.445 -2.270 32.329 1.00 94.75 131 ARG A N 1
ATOM 991 C CA . ARG A 1 131 ? -36.334 -2.585 33.764 1.00 94.75 131 ARG A CA 1
ATOM 992 C C . ARG A 1 131 ? -37.053 -1.565 34.641 1.00 94.75 131 ARG A C 1
ATOM 994 O O . ARG A 1 131 ? -37.636 -1.953 35.652 1.00 94.75 131 ARG A O 1
ATOM 1001 N N . GLU A 1 132 ? -37.027 -0.288 34.270 1.00 95.44 132 GLU A N 1
ATOM 1002 C CA . GLU A 1 132 ? -37.773 0.761 34.972 1.00 95.44 132 GLU A CA 1
ATOM 1003 C C . GLU A 1 132 ? -39.285 0.582 34.815 1.00 95.44 132 GLU A C 1
ATOM 1005 O O . GLU A 1 132 ? -39.994 0.586 35.820 1.00 95.44 132 GLU A O 1
ATOM 1010 N N . ARG A 1 133 ? -39.777 0.304 33.599 1.00 94.19 133 ARG A N 1
ATOM 1011 C CA . ARG A 1 133 ? -41.201 -0.008 33.369 1.00 94.19 133 ARG A CA 1
ATOM 1012 C C . ARG A 1 133 ? -41.676 -1.204 34.190 1.00 94.19 133 ARG A C 1
ATOM 1014 O O . ARG A 1 133 ? -42.689 -1.106 34.873 1.00 94.19 133 ARG A O 1
ATOM 1021 N N . LEU A 1 134 ? -40.912 -2.298 34.189 1.00 93.00 134 LEU A N 1
ATOM 1022 C CA . LEU A 1 134 ? -41.221 -3.482 34.997 1.00 93.00 134 LEU A CA 1
ATOM 1023 C C . LEU A 1 134 ? -41.258 -3.171 36.497 1.00 93.00 134 LEU A C 1
ATOM 1025 O O . LEU A 1 134 ? -42.103 -3.707 37.208 1.00 93.00 134 LEU A O 1
ATOM 1029 N N . ARG A 1 135 ? -40.362 -2.306 36.996 1.00 92.69 135 ARG A N 1
ATOM 1030 C CA . ARG A 1 135 ? -40.384 -1.867 38.400 1.00 92.69 135 ARG A CA 1
ATOM 1031 C C . ARG A 1 135 ? -41.639 -1.068 38.734 1.00 92.69 135 ARG A C 1
ATOM 1033 O O . ARG A 1 135 ? -42.205 -1.294 39.799 1.00 92.69 135 ARG A O 1
ATOM 1040 N N . GLU A 1 136 ? -42.058 -0.154 37.866 1.00 93.62 136 GLU A N 1
ATOM 1041 C CA . GLU A 1 136 ? -43.279 0.633 38.074 1.00 93.62 136 GLU A CA 1
ATOM 1042 C C . GLU A 1 136 ? -44.538 -0.247 38.019 1.00 93.62 136 GLU A C 1
ATOM 1044 O O . GLU A 1 136 ? -45.399 -0.140 38.889 1.00 93.62 136 GLU A O 1
ATOM 1049 N N . GLU A 1 137 ? -44.609 -1.202 37.088 1.00 91.38 137 GLU A N 1
ATOM 1050 C CA . GLU A 1 137 ? -45.696 -2.191 37.058 1.00 91.38 137 GLU A CA 1
ATOM 1051 C C . GLU A 1 137 ? -45.743 -3.056 38.324 1.00 91.38 137 GLU A C 1
ATOM 1053 O O . GLU A 1 137 ? -46.827 -3.372 38.817 1.00 91.38 137 GLU A O 1
ATOM 1058 N N . LEU A 1 138 ? -44.582 -3.442 38.864 1.00 88.75 138 LEU A N 1
ATOM 1059 C CA . LEU A 1 138 ? -44.514 -4.223 40.098 1.00 88.75 138 LEU A CA 1
ATOM 1060 C C . LEU A 1 138 ? -44.998 -3.413 41.308 1.00 88.75 138 LEU A C 1
ATOM 1062 O O . LEU A 1 138 ? -45.693 -3.960 42.157 1.00 88.75 138 LEU A O 1
ATOM 1066 N N . LYS A 1 139 ? -44.656 -2.118 41.375 1.00 87.88 139 LYS A N 1
ATOM 1067 C CA . LYS A 1 139 ? -45.121 -1.208 42.435 1.00 87.88 139 LYS A CA 1
ATOM 1068 C C . LYS A 1 139 ? -46.633 -0.994 42.409 1.00 87.88 139 LYS A C 1
ATOM 1070 O O . LYS A 1 139 ? -47.212 -0.805 43.463 1.00 87.88 139 LYS A O 1
ATOM 1075 N N . LEU A 1 140 ? -47.260 -1.007 41.232 1.00 82.88 140 LEU A N 1
ATOM 1076 C CA . LEU A 1 140 ? -48.712 -0.834 41.085 1.00 82.88 140 LEU A CA 1
ATOM 1077 C C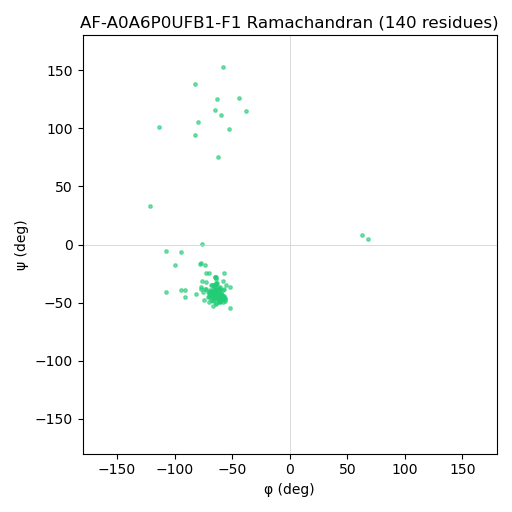 . LEU A 1 140 ? -49.521 -2.089 41.450 1.00 82.88 140 LEU A C 1
ATOM 1079 O O . LEU A 1 140 ? -50.737 -2.004 41.609 1.00 82.88 140 LEU A O 1
ATOM 1083 N N . LYS A 1 141 ? -48.871 -3.257 41.533 1.00 80.50 141 LYS A N 1
ATOM 1084 C CA . LYS A 1 141 ? -49.505 -4.542 41.876 1.00 80.50 141 LYS A CA 1
ATOM 1085 C C . LYS A 1 141 ? -49.426 -4.900 43.367 1.00 80.50 141 LYS A C 1
ATOM 1087 O O . LYS A 1 141 ? -50.002 -5.917 43.747 1.00 80.50 141 LYS A O 1
ATOM 1092 N N . ILE A 1 142 ? -48.705 -4.116 44.170 1.00 69.06 142 ILE A N 1
ATOM 1093 C CA . ILE A 1 142 ? -48.562 -4.262 45.629 1.00 69.06 142 ILE A CA 1
ATOM 1094 C C . ILE A 1 142 ? -49.358 -3.144 46.293 1.00 69.06 142 ILE A C 1
ATOM 1096 O O . ILE A 1 142 ? -50.058 -3.446 47.282 1.00 69.06 142 ILE A O 1
#

pLDDT: mean 77.81, std 12.59, range [46.16, 96.06]

Mean predicted aligned error: 13.56 Å

Sequence (142 aa):
MKKILLFLTLALFCSKINAQAISEETQLHIGAGVVIGSLTYLLVDKVTGNKKKAVIWGLSLSAAAGIAKEVRDSSICGDCADVGDVLTTTLGGAVGTFTFRFVLDGKKNRRGERKIRKEQKRLEKEELETRERLREELKLKI

Radius of gyration: 26.16 Å; Cα contacts (8 Å, |Δi|>4): 129; chains: 1; bounding box: 68×32×75 Å

Nearest PDB structures (foldseek):
  9h9e-assembly1_C  TM=2.770E-01  e=2.383E+00  Homo sapiens
  7w7c-assembly1_B-2  TM=3.020E-01  e=6.945E+00  Corynebacterium diphtheriae NCTC 13129